Protein AF-A0A832U1G0-F1 (afdb_monomer)

Secondary structure (DSSP, 8-state):
-----S--HHHHHHHHHHHHHHHHHHHS---HHHHHHHHHHHHHHHHHHHHHHHHHHHHHHTT--

Nearest PDB structures (foldseek):
  4jlr-assembly2_C  TM=7.838E-01  e=4.302E+00  unclassified
  5dwk-assembly1_B  TM=6.587E-01  e=3.001E+00  Escherichia coli K-12
  5d56-assembly1_A  TM=7.583E-01  e=5.740E+00  Escherichia coli K-12
  4brr-assembly1_B  TM=7.876E-01  e=6.629E+00  Escherichia coli K-12

Sequence (65 aa):
MSLRLGLNRFQEAMIIVLMIVFIFALNSNIELPYKISIAVMVFILMLLSSFAAQALKQGTQQKQG

Solvent-accessible surface area (backbone atoms only — not comparable to full-atom values): 3884 Å² total; per-residue (Å²): 132,82,86,77,78,84,57,55,72,68,55,48,52,50,49,52,53,50,52,52,53,48,53,52,47,68,76,38,93,64,56,68,70,58,48,52,50,52,54,52,52,52,50,49,53,53,51,51,53,54,48,50,54,48,54,52,51,52,62,56,55,67,74,74,109

Foldseek 3Di:
DPPPPVDDPVVVVLVVVLVVLLVVLVPDPDDPVVSVVSNVVSVVVVVVVVVVVVVVVVVVVVVPD

Radius of gyration: 15.82 Å; Cα contacts (8 Å, |Δi|>4): 10; chains: 1; bounding box: 38×29×42 Å

Structure (mmCIF, N/CA/C/O backbone):
data_AF-A0A832U1G0-F1
#
_entry.id   AF-A0A832U1G0-F1
#
loop_
_atom_site.group_PDB
_atom_site.id
_atom_site.type_symbol
_atom_site.label_atom_id
_atom_site.label_alt_id
_atom_site.label_comp_id
_atom_site.label_asym_id
_atom_site.label_entity_id
_atom_site.label_seq_id
_atom_site.pdbx_PDB_ins_code
_atom_site.Cartn_x
_atom_site.Cartn_y
_atom_site.Cartn_z
_atom_site.occupancy
_atom_site.B_iso_or_equiv
_atom_site.auth_seq_id
_atom_site.auth_comp_id
_atom_site.auth_asym_id
_atom_site.auth_atom_id
_atom_site.pdbx_PDB_model_num
ATOM 1 N N . MET A 1 1 ? -0.120 23.051 7.346 1.00 42.81 1 MET A N 1
ATOM 2 C CA . MET A 1 1 ? -1.445 22.793 6.743 1.00 42.81 1 MET A CA 1
ATOM 3 C C . MET A 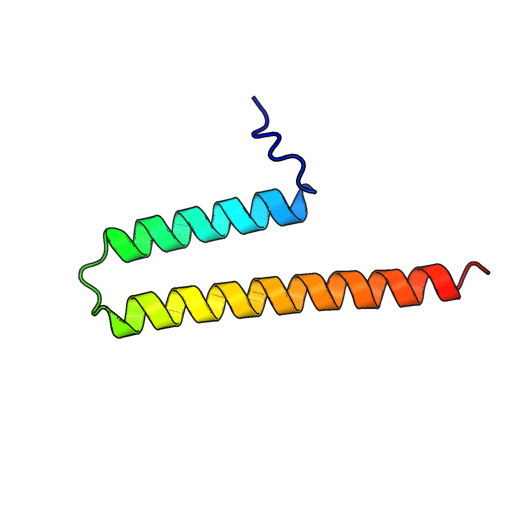1 1 ? -1.682 21.293 6.777 1.00 42.81 1 MET A C 1
ATOM 5 O O . MET A 1 1 ? -0.930 20.573 6.141 1.00 42.81 1 MET A O 1
ATOM 9 N N . SER A 1 2 ? -2.635 20.804 7.575 1.00 46.72 2 SER A N 1
ATOM 10 C CA . SER A 1 2 ? -3.066 19.402 7.484 1.00 46.72 2 SER A CA 1
ATOM 11 C C . SER A 1 2 ? -3.761 19.220 6.139 1.00 46.72 2 SER A C 1
ATOM 13 O O . SER A 1 2 ? -4.683 19.993 5.855 1.00 46.72 2 SER A O 1
ATOM 15 N N . LEU A 1 3 ? -3.332 18.254 5.329 1.00 54.97 3 LEU A N 1
ATOM 16 C CA . LEU A 1 3 ? -4.031 17.832 4.117 1.00 54.97 3 LEU A CA 1
ATOM 17 C C . LEU A 1 3 ? -5.357 17.194 4.550 1.00 54.97 3 LEU A C 1
ATOM 19 O O . LEU A 1 3 ? -5.501 15.982 4.582 1.00 54.97 3 LEU A O 1
ATOM 23 N N . ARG A 1 4 ? -6.335 18.017 4.952 1.00 55.59 4 ARG A N 1
ATOM 24 C CA . ARG A 1 4 ? -7.657 17.557 5.388 1.00 55.59 4 ARG A CA 1
ATOM 25 C C . ARG A 1 4 ? -8.405 17.013 4.178 1.00 55.59 4 ARG A C 1
ATOM 27 O O . ARG A 1 4 ? -9.310 17.654 3.664 1.00 55.59 4 ARG A O 1
ATOM 34 N N . LEU A 1 5 ? -8.064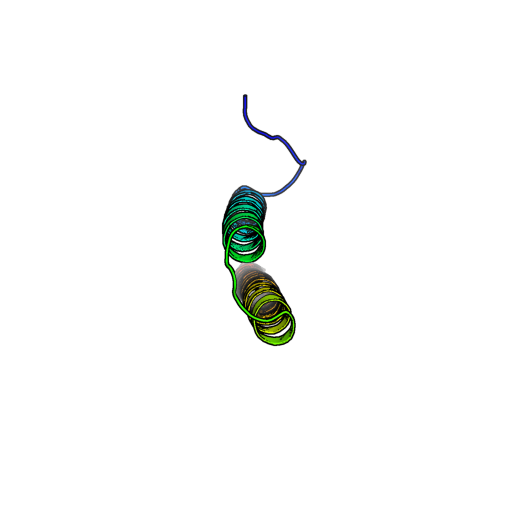 15.799 3.769 1.00 60.91 5 LEU A N 1
ATOM 35 C CA . LEU A 1 5 ? -8.794 14.990 2.797 1.00 60.91 5 LEU A CA 1
ATOM 36 C C . LEU A 1 5 ? -10.151 14.507 3.349 1.00 60.91 5 LEU A C 1
ATOM 38 O O . LEU A 1 5 ? -10.789 13.654 2.748 1.00 60.91 5 LEU A O 1
ATOM 42 N N . GLY A 1 6 ? -10.588 14.998 4.518 1.00 61.81 6 GLY A N 1
ATOM 43 C CA . GLY A 1 6 ? -11.770 14.491 5.222 1.00 61.81 6 GLY A CA 1
ATOM 44 C C . GLY A 1 6 ? -11.599 13.062 5.749 1.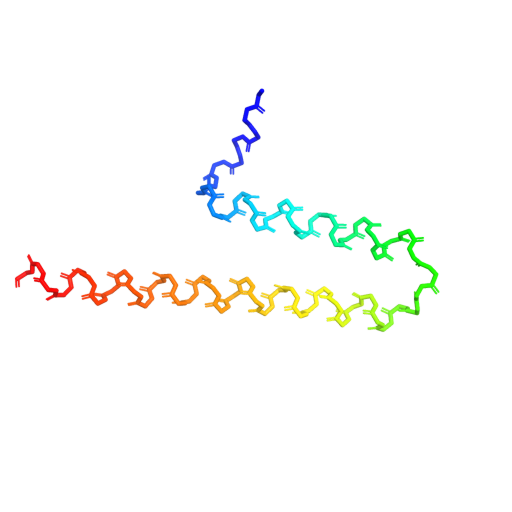00 61.81 6 GLY A C 1
ATOM 45 O O . GLY A 1 6 ? -12.563 12.456 6.206 1.00 61.81 6 GLY A O 1
ATOM 46 N N . LEU A 1 7 ? -10.379 12.525 5.688 1.00 64.44 7 LEU A N 1
ATOM 47 C CA . LEU A 1 7 ? -10.039 11.162 6.068 1.00 64.44 7 LEU A CA 1
ATOM 48 C C . LEU A 1 7 ? -9.576 11.095 7.519 1.00 64.44 7 LEU A C 1
ATOM 50 O O . LEU A 1 7 ? -9.027 12.046 8.076 1.00 64.44 7 LEU A O 1
ATOM 54 N N . ASN A 1 8 ? -9.783 9.938 8.139 1.00 74.81 8 ASN A N 1
ATOM 55 C CA . ASN A 1 8 ? -9.279 9.698 9.484 1.00 74.81 8 ASN A CA 1
ATOM 56 C C . ASN A 1 8 ? -7.735 9.651 9.464 1.00 74.81 8 ASN A C 1
ATOM 58 O O . ASN A 1 8 ? -7.165 9.211 8.467 1.00 74.81 8 ASN A O 1
ATOM 62 N N . ARG A 1 9 ? -7.038 10.024 10.553 1.00 78.50 9 ARG A N 1
ATOM 63 C CA . ARG A 1 9 ? -5.552 10.109 10.566 1.00 78.50 9 ARG A CA 1
ATOM 64 C C . ARG A 1 9 ? -4.859 8.843 10.053 1.00 78.50 9 ARG A C 1
ATOM 66 O O . ARG A 1 9 ? -3.827 8.925 9.399 1.00 78.50 9 ARG A O 1
ATOM 73 N N . PHE A 1 10 ? -5.427 7.675 10.349 1.00 71.88 10 PHE A N 1
ATOM 74 C CA . PHE A 1 10 ? -4.908 6.391 9.876 1.00 71.88 10 PHE A CA 1
ATOM 75 C C . PHE A 1 10 ? -5.039 6.222 8.353 1.00 71.88 10 PHE A C 1
ATOM 77 O O . PHE A 1 10 ? -4.112 5.753 7.703 1.00 71.88 10 PHE A O 1
ATOM 84 N N . GLN A 1 11 ? -6.169 6.639 7.778 1.00 71.50 11 GLN A N 1
ATOM 85 C CA . GLN A 1 11 ? -6.382 6.625 6.329 1.00 71.50 11 GLN A CA 1
ATOM 86 C C . GLN A 1 11 ? -5.484 7.648 5.629 1.00 71.50 11 GLN A C 1
ATOM 88 O O . GLN A 1 11 ? -4.907 7.339 4.595 1.00 71.50 11 GLN A O 1
ATOM 93 N N . GLU A 1 12 ? -5.316 8.837 6.212 1.00 79.31 12 GLU A N 1
ATOM 94 C CA . GLU A 1 12 ? -4.408 9.865 5.693 1.00 79.31 12 GLU A CA 1
ATOM 95 C C . GLU A 1 12 ? -2.954 9.358 5.684 1.00 79.31 12 GLU A C 1
ATOM 97 O O . GLU A 1 12 ? -2.278 9.438 4.661 1.00 79.31 12 GLU A O 1
ATOM 102 N N . ALA A 1 13 ? -2.503 8.725 6.774 1.00 81.19 13 ALA A N 1
ATOM 103 C CA . ALA A 1 13 ? -1.189 8.083 6.839 1.00 81.19 13 ALA A CA 1
ATOM 104 C C . ALA A 1 13 ? -1.032 6.956 5.801 1.00 81.19 13 ALA A C 1
ATOM 106 O O . ALA A 1 13 ? 0.001 6.874 5.139 1.00 81.19 13 ALA A O 1
ATOM 107 N N . MET A 1 14 ? -2.060 6.123 5.610 1.00 75.69 14 MET A N 1
ATOM 108 C CA . MET A 1 14 ? -2.061 5.062 4.594 1.00 75.69 14 MET A CA 1
ATOM 109 C C . MET A 1 14 ? -1.952 5.611 3.168 1.00 75.69 14 MET A C 1
ATOM 111 O O . MET A 1 14 ? -1.164 5.097 2.377 1.00 75.69 14 MET A O 1
ATOM 115 N N . ILE A 1 15 ? -2.681 6.682 2.842 1.00 80.50 15 ILE A N 1
ATOM 116 C CA . ILE A 1 15 ? -2.587 7.331 1.528 1.00 80.50 15 ILE A CA 1
ATOM 117 C C . ILE A 1 15 ? -1.200 7.929 1.308 1.00 80.50 15 ILE A C 1
ATOM 119 O O . ILE A 1 15 ? -0.644 7.778 0.224 1.00 80.50 15 ILE A O 1
ATOM 123 N N . ILE A 1 16 ? -0.611 8.563 2.323 1.00 83.00 16 ILE A N 1
ATOM 124 C CA . ILE A 1 16 ? 0.748 9.108 2.220 1.00 83.00 16 ILE A CA 1
ATOM 125 C C . ILE A 1 16 ? 1.755 7.988 1.930 1.00 83.00 16 ILE A C 1
ATOM 127 O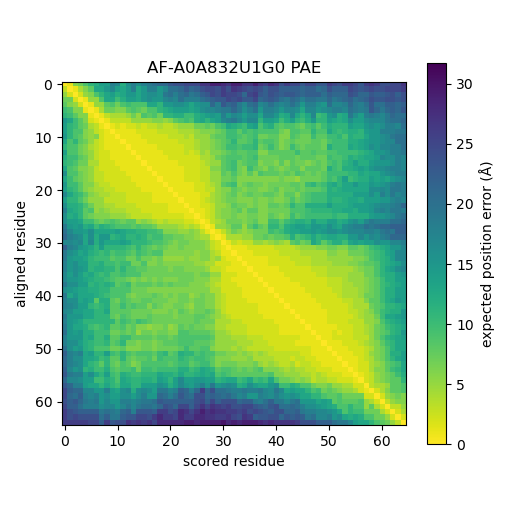 O . ILE A 1 16 ? 2.579 8.127 1.027 1.00 83.00 16 ILE A O 1
ATOM 131 N N . VAL A 1 17 ? 1.662 6.856 2.635 1.00 81.81 17 VAL A N 1
ATOM 132 C CA . VAL A 1 17 ? 2.511 5.683 2.373 1.00 81.81 17 VAL A CA 1
ATOM 133 C C . VAL A 1 17 ? 2.30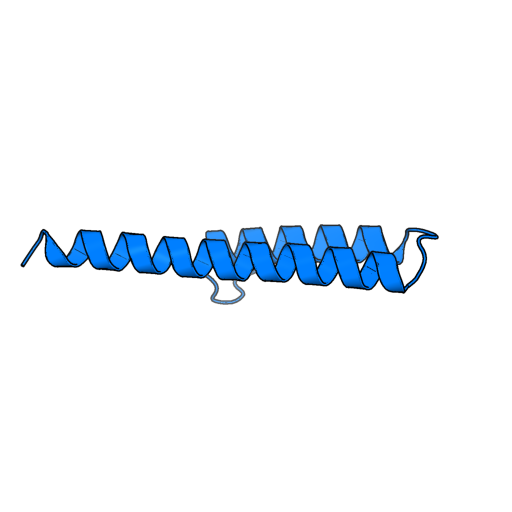5 5.168 0.946 1.00 81.81 17 VAL A C 1
ATOM 135 O O . VAL A 1 17 ? 3.284 4.915 0.245 1.00 81.81 17 VAL A O 1
ATOM 138 N N . LEU A 1 18 ? 1.057 5.082 0.479 1.00 77.81 18 LEU A N 1
ATOM 139 C CA . LEU A 1 18 ? 0.743 4.677 -0.892 1.00 77.81 18 LEU A CA 1
ATOM 140 C C . LEU A 1 18 ? 1.375 5.620 -1.925 1.00 77.81 18 LEU A C 1
ATOM 142 O O . LEU A 1 18 ? 1.982 5.154 -2.886 1.00 77.81 18 LEU A O 1
ATOM 146 N N . MET A 1 19 ? 1.271 6.936 -1.717 1.00 82.38 19 MET A N 1
ATOM 147 C CA . MET A 1 19 ? 1.866 7.940 -2.603 1.00 82.38 19 MET A CA 1
ATOM 148 C C . MET A 1 19 ? 3.385 7.794 -2.670 1.00 82.38 19 MET A C 1
ATOM 150 O O . MET A 1 19 ? 3.949 7.836 -3.761 1.00 82.38 19 MET A O 1
ATOM 154 N N . ILE A 1 20 ? 4.047 7.567 -1.532 1.00 83.94 20 ILE A N 1
ATOM 155 C CA . ILE A 1 20 ? 5.498 7.349 -1.484 1.00 83.94 20 ILE A CA 1
ATOM 156 C C . ILE A 1 20 ? 5.878 6.101 -2.286 1.00 83.94 20 ILE A C 1
ATOM 158 O O . ILE A 1 20 ? 6.765 6.172 -3.135 1.00 83.94 20 ILE A O 1
ATOM 162 N N . VAL A 1 21 ? 5.184 4.979 -2.069 1.00 78.88 21 VAL A N 1
ATOM 163 C CA . VAL A 1 21 ? 5.429 3.729 -2.807 1.00 78.88 21 VAL A CA 1
ATOM 164 C C . VAL A 1 21 ? 5.209 3.927 -4.307 1.00 78.88 21 VAL A C 1
ATOM 166 O O . VAL A 1 21 ? 6.003 3.446 -5.112 1.00 78.88 21 VAL A O 1
ATOM 169 N N . PHE A 1 22 ? 4.177 4.679 -4.694 1.00 76.94 22 PHE A N 1
ATOM 170 C CA . PHE A 1 22 ? 3.871 4.957 -6.094 1.00 76.94 22 PHE A CA 1
ATOM 171 C C . PHE A 1 22 ? 4.950 5.815 -6.765 1.00 76.94 22 PHE A C 1
ATOM 173 O O . PHE A 1 22 ? 5.400 5.489 -7.861 1.00 76.94 22 PHE A O 1
ATOM 180 N N . ILE A 1 23 ? 5.429 6.866 -6.092 1.00 80.88 23 ILE A N 1
ATOM 181 C CA . ILE A 1 23 ? 6.535 7.707 -6.577 1.00 80.88 23 ILE A CA 1
ATOM 182 C C . ILE A 1 23 ? 7.812 6.871 -6.731 1.00 80.88 23 ILE A C 1
ATOM 184 O O . ILE A 1 23 ? 8.496 6.966 -7.752 1.00 80.88 23 ILE A O 1
ATOM 188 N N . PHE A 1 24 ? 8.110 6.008 -5.756 1.00 76.31 24 PHE A N 1
ATOM 189 C CA . PHE A 1 24 ? 9.278 5.130 -5.807 1.00 76.31 24 PHE A CA 1
ATOM 190 C C . PHE A 1 24 ? 9.180 4.114 -6.949 1.00 76.31 24 PHE A C 1
ATOM 192 O O . PHE A 1 24 ? 10.147 3.908 -7.680 1.00 76.31 24 PHE A O 1
ATOM 199 N N . ALA A 1 25 ? 7.999 3.524 -7.152 1.00 72.06 25 ALA A N 1
ATOM 200 C CA . ALA A 1 25 ? 7.731 2.604 -8.251 1.00 72.06 25 ALA A CA 1
ATOM 201 C C . ALA A 1 25 ? 7.832 3.295 -9.618 1.00 72.06 25 ALA A C 1
ATOM 203 O O . ALA A 1 25 ? 8.379 2.714 -10.555 1.00 72.06 25 ALA A O 1
ATOM 204 N N . LEU A 1 26 ? 7.350 4.535 -9.752 1.00 73.38 26 LEU A N 1
ATOM 205 C CA . LEU A 1 26 ? 7.468 5.315 -10.988 1.00 73.38 26 LEU A CA 1
ATOM 206 C C . LEU A 1 26 ? 8.925 5.633 -11.327 1.00 73.38 26 LEU A C 1
ATOM 208 O O . LEU A 1 26 ? 9.320 5.432 -12.472 1.00 73.38 26 LEU A O 1
ATOM 212 N N . ASN A 1 27 ? 9.720 6.051 -10.339 1.00 74.81 27 ASN A N 1
ATOM 213 C CA . ASN A 1 27 ? 11.127 6.409 -10.533 1.00 74.81 27 ASN A CA 1
ATOM 214 C C . ASN A 1 27 ? 12.053 5.191 -10.713 1.00 74.81 27 ASN A C 1
ATOM 216 O O . ASN A 1 27 ? 13.197 5.317 -11.139 1.00 74.81 27 ASN A O 1
ATOM 220 N N . SER A 1 28 ? 11.573 3.997 -10.375 1.00 69.44 28 SER A N 1
ATOM 221 C CA . SER A 1 28 ? 12.329 2.762 -10.538 1.00 69.44 28 SER A CA 1
ATOM 222 C C . SER A 1 28 ? 12.248 2.222 -11.969 1.00 69.44 28 SER A C 1
ATOM 224 O O . SER A 1 28 ? 11.162 2.121 -12.546 1.00 69.44 28 SER A O 1
ATOM 226 N N . ASN A 1 29 ? 13.379 1.745 -12.501 1.00 76.94 29 ASN A N 1
ATOM 227 C CA . ASN A 1 29 ? 13.479 0.981 -13.761 1.00 76.94 29 ASN A CA 1
ATOM 228 C C . ASN A 1 29 ? 12.970 -0.471 -13.628 1.00 76.94 29 ASN A C 1
ATOM 230 O O . ASN A 1 29 ? 13.420 -1.382 -14.313 1.00 76.94 29 ASN A O 1
ATOM 234 N N . ILE A 1 30 ? 12.046 -0.697 -12.698 1.00 76.81 30 ILE A N 1
ATOM 235 C CA . ILE A 1 30 ? 11.452 -2.000 -12.432 1.00 76.81 30 ILE A CA 1
ATOM 236 C C . ILE A 1 30 ? 10.415 -2.299 -13.521 1.00 76.81 30 ILE A C 1
ATOM 238 O O . ILE A 1 30 ? 9.676 -1.406 -13.941 1.00 76.81 30 ILE A O 1
ATOM 242 N N . GLU A 1 31 ? 10.332 -3.552 -13.961 1.00 82.12 31 GLU A N 1
ATOM 243 C CA . GLU A 1 31 ? 9.350 -3.976 -14.956 1.00 82.12 31 GLU A CA 1
ATOM 244 C C . GLU A 1 31 ? 7.908 -3.679 -14.506 1.00 82.12 31 GLU A C 1
ATOM 246 O O . GLU A 1 31 ? 7.545 -3.815 -13.333 1.00 82.12 31 GLU A O 1
ATOM 251 N N . LEU A 1 32 ? 7.061 -3.292 -15.463 1.00 79.12 32 LEU A N 1
ATOM 252 C CA . LEU A 1 32 ? 5.644 -2.981 -15.249 1.00 79.12 32 LEU A CA 1
ATOM 253 C C . LEU A 1 32 ? 4.885 -4.015 -14.377 1.00 79.12 32 LEU A C 1
ATOM 255 O O . LEU A 1 32 ? 4.191 -3.586 -13.451 1.00 79.12 32 LEU A O 1
ATOM 259 N N . PRO A 1 33 ? 5.022 -5.347 -14.581 1.00 82.19 33 PRO A N 1
ATOM 260 C CA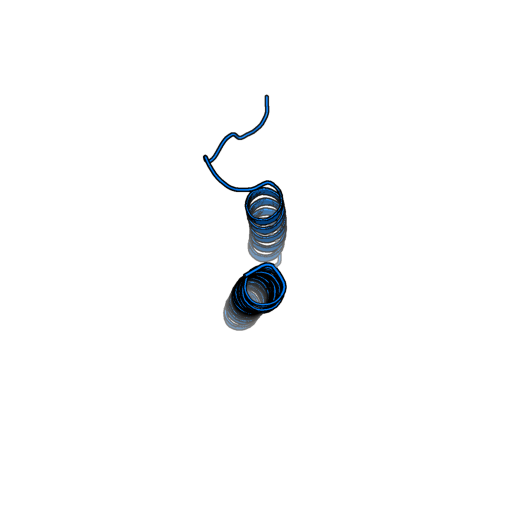 . PRO A 1 33 ? 4.369 -6.350 -13.731 1.00 82.19 33 PRO A CA 1
ATOM 261 C C . PRO A 1 33 ? 4.768 -6.266 -12.253 1.00 82.19 33 PRO A C 1
ATOM 263 O O . PRO A 1 33 ? 3.923 -6.451 -11.374 1.00 82.19 33 PRO A O 1
ATOM 266 N N . TYR A 1 34 ? 6.018 -5.920 -11.947 1.00 79.69 34 TYR A N 1
ATOM 267 C CA . TYR A 1 34 ? 6.462 -5.734 -10.566 1.00 79.69 34 TYR A CA 1
ATOM 268 C C . TYR A 1 34 ? 5.864 -4.468 -9.944 1.00 79.69 34 TYR A C 1
ATOM 270 O O . TYR A 1 34 ? 5.445 -4.494 -8.787 1.00 79.69 34 TYR A O 1
ATOM 278 N N . LYS A 1 35 ? 5.750 -3.375 -10.712 1.00 78.56 35 LYS A N 1
ATOM 279 C CA . LYS A 1 35 ? 5.081 -2.147 -10.244 1.00 78.56 35 LYS A CA 1
ATOM 280 C C . LYS A 1 35 ? 3.616 -2.414 -9.884 1.00 78.56 35 LYS A C 1
ATOM 282 O O . LYS A 1 35 ? 3.153 -1.987 -8.827 1.00 78.56 35 LYS A O 1
ATOM 287 N N . ILE A 1 36 ? 2.911 -3.168 -10.732 1.00 81.31 36 ILE A N 1
ATOM 288 C CA . ILE A 1 36 ? 1.521 -3.584 -10.492 1.00 81.31 36 ILE A CA 1
ATOM 289 C C . ILE A 1 36 ? 1.438 -4.474 -9.248 1.00 81.31 36 ILE A C 1
ATOM 291 O O . ILE A 1 36 ? 0.589 -4.246 -8.390 1.00 81.31 36 ILE A O 1
ATOM 295 N N . SER A 1 37 ? 2.350 -5.438 -9.111 1.00 83.81 37 SER A N 1
ATOM 296 C CA . SER A 1 37 ? 2.391 -6.348 -7.961 1.00 83.81 37 SER A CA 1
ATOM 297 C C . SER A 1 37 ? 2.539 -5.594 -6.637 1.00 83.81 37 SER A C 1
ATOM 299 O O . SER A 1 37 ? 1.791 -5.853 -5.697 1.00 83.81 37 SER A O 1
ATOM 301 N N . ILE A 1 38 ? 3.437 -4.605 -6.574 1.00 81.62 38 ILE A N 1
ATOM 302 C CA . ILE A 1 38 ? 3.627 -3.762 -5.384 1.00 81.62 38 ILE A CA 1
ATOM 303 C C . ILE A 1 38 ? 2.354 -2.963 -5.068 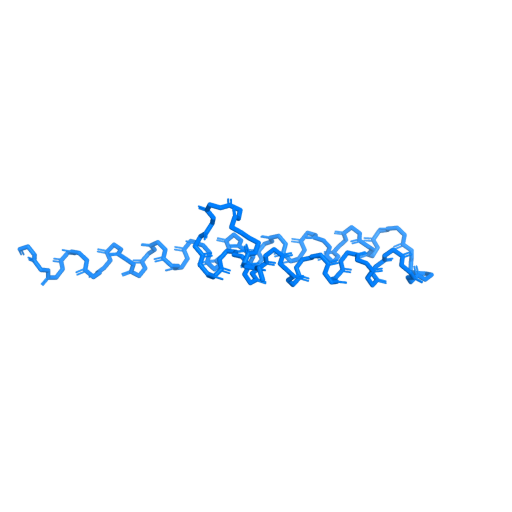1.00 81.62 38 ILE A C 1
ATOM 305 O O . ILE A 1 38 ? 1.923 -2.926 -3.915 1.00 81.62 38 ILE A O 1
ATOM 309 N N . ALA A 1 39 ? 1.719 -2.361 -6.079 1.00 79.50 39 ALA A N 1
ATOM 310 C CA . ALA A 1 39 ? 0.484 -1.600 -5.891 1.00 79.50 39 ALA A CA 1
ATOM 311 C C . ALA A 1 39 ? -0.660 -2.476 -5.350 1.00 79.50 39 ALA A C 1
ATOM 313 O O . ALA A 1 39 ? -1.341 -2.090 -4.398 1.00 79.50 39 ALA A O 1
ATOM 314 N N . VAL A 1 40 ? -0.833 -3.680 -5.907 1.00 85.56 40 VAL A N 1
ATOM 315 C CA . VAL A 1 40 ? -1.825 -4.661 -5.442 1.00 85.56 40 VAL A CA 1
ATOM 316 C C . VAL A 1 40 ? -1.531 -5.093 -4.006 1.00 85.56 40 VAL A C 1
ATOM 318 O O . VAL A 1 40 ? -2.443 -5.154 -3.183 1.00 85.56 40 VAL A O 1
ATOM 321 N N . MET A 1 41 ? -0.264 -5.339 -3.672 1.00 85.38 41 MET A N 1
ATOM 322 C CA . MET A 1 41 ? 0.135 -5.761 -2.330 1.00 85.38 41 MET A CA 1
ATOM 323 C C . MET A 1 41 ? -0.185 -4.687 -1.281 1.00 85.38 41 MET A C 1
ATOM 325 O O . MET A 1 41 ? -0.758 -4.994 -0.235 1.00 85.38 41 MET A O 1
ATOM 329 N N . VAL A 1 42 ? 0.099 -3.415 -1.580 1.00 82.00 42 VAL A N 1
ATOM 330 C CA . VAL A 1 42 ? -0.238 -2.300 -0.678 1.00 82.00 42 VAL A CA 1
ATOM 331 C C . VAL A 1 42 ? -1.756 -2.127 -0.564 1.00 82.00 42 VAL A C 1
ATOM 333 O O . VAL A 1 42 ? -2.268 -1.908 0.535 1.00 82.00 42 VAL A O 1
ATOM 336 N N . PHE A 1 43 ? -2.497 -2.285 -1.664 1.00 83.00 43 PHE A N 1
ATOM 337 C CA . PHE A 1 43 ? -3.961 -2.247 -1.646 1.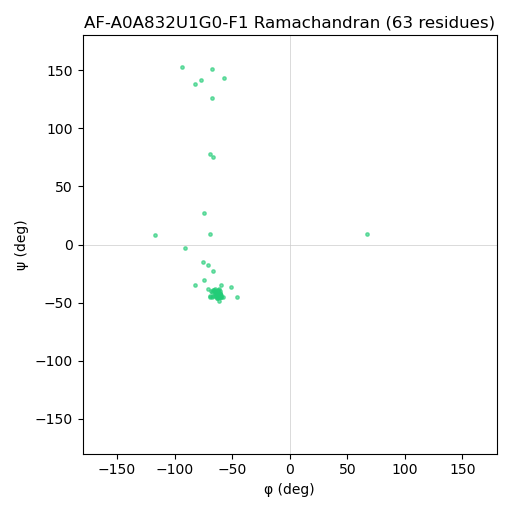00 83.00 43 PHE A CA 1
ATOM 338 C C . PHE A 1 43 ? -4.564 -3.331 -0.742 1.00 83.00 43 PHE A C 1
ATOM 340 O O . PHE A 1 43 ? -5.429 -3.034 0.082 1.00 83.00 43 PHE A O 1
ATOM 347 N N . ILE A 1 44 ? -4.069 -4.569 -0.829 1.00 88.62 44 ILE A N 1
ATOM 348 C CA . ILE A 1 44 ? -4.514 -5.673 0.032 1.00 88.62 44 ILE A CA 1
ATOM 349 C C . ILE A 1 44 ? -4.230 -5.360 1.506 1.00 88.62 44 ILE A C 1
ATOM 351 O O . ILE A 1 44 ? -5.105 -5.551 2.349 1.00 88.62 44 ILE A O 1
ATOM 355 N N . LEU A 1 45 ? -3.050 -4.824 1.832 1.00 84.50 45 LEU A N 1
ATOM 356 C CA . LEU A 1 45 ? -2.713 -4.426 3.205 1.00 84.50 45 LEU A CA 1
ATOM 357 C C . LEU A 1 45 ? -3.636 -3.318 3.737 1.00 84.50 45 LEU A C 1
ATOM 359 O O . LEU A 1 45 ? -4.058 -3.362 4.898 1.00 84.50 45 LEU A O 1
ATOM 363 N N . MET A 1 46 ? -4.007 -2.347 2.899 1.00 81.56 46 MET A N 1
ATOM 364 C CA . MET A 1 46 ? -4.992 -1.321 3.263 1.00 81.56 46 MET A CA 1
ATOM 365 C C . MET A 1 46 ? -6.380 -1.915 3.510 1.00 81.56 46 MET A C 1
ATOM 367 O O . MET A 1 46 ? -7.062 -1.532 4.464 1.00 81.56 46 MET A O 1
ATOM 371 N N . LEU A 1 47 ? -6.797 -2.868 2.679 1.00 85.00 47 LEU A N 1
ATOM 372 C CA . LEU A 1 47 ? -8.093 -3.521 2.816 1.00 85.00 47 LEU A CA 1
ATOM 373 C C . LEU A 1 47 ? -8.147 -4.371 4.090 1.00 85.00 47 LEU A C 1
ATOM 375 O O . LEU A 1 47 ? -9.090 -4.247 4.870 1.00 85.00 47 LEU A O 1
ATOM 379 N N . LEU A 1 48 ? -7.098 -5.152 4.360 1.00 87.38 48 LEU A N 1
ATOM 380 C CA . LEU A 1 48 ? -6.975 -5.964 5.571 1.00 87.38 48 LEU A CA 1
ATOM 381 C C . LEU A 1 48 ? -6.939 -5.108 6.835 1.00 87.38 48 LEU A C 1
ATOM 383 O O . LEU A 1 48 ? -7.657 -5.400 7.787 1.00 87.38 48 LEU A O 1
ATOM 387 N N . SER A 1 49 ? -6.153 -4.030 6.853 1.00 81.38 49 SER A N 1
ATOM 388 C CA . SER A 1 49 ? -6.103 -3.127 8.010 1.00 81.38 49 SER A CA 1
ATOM 389 C C . SER A 1 49 ? -7.440 -2.421 8.249 1.00 81.38 49 SER A C 1
ATOM 391 O O . SER A 1 49 ? -7.877 -2.310 9.394 1.00 81.38 49 SER A O 1
ATOM 393 N N . SER A 1 50 ? -8.142 -2.020 7.186 1.00 80.19 50 SER A N 1
ATOM 394 C CA . SER A 1 50 ? -9.490 -1.447 7.283 1.00 80.19 50 SER A CA 1
ATOM 395 C C . SER A 1 50 ? -10.512 -2.460 7.798 1.00 80.19 50 SER A C 1
ATOM 397 O O . SER A 1 50 ? -11.384 -2.105 8.593 1.00 80.19 50 SER A O 1
ATOM 399 N N . PHE A 1 51 ? -10.414 -3.719 7.370 1.00 85.12 51 PHE A N 1
ATOM 400 C CA . PHE A 1 51 ? -11.287 -4.796 7.830 1.00 85.12 51 PHE A CA 1
ATOM 401 C C . PHE A 1 51 ? -11.009 -5.158 9.295 1.00 85.12 51 PHE A C 1
ATOM 403 O O . PHE A 1 51 ? -11.933 -5.220 10.099 1.00 85.12 51 PHE A O 1
ATOM 410 N N . ALA A 1 52 ? -9.737 -5.289 9.678 1.00 85.25 52 ALA A N 1
ATOM 411 C CA . ALA A 1 52 ? -9.320 -5.523 11.058 1.00 85.25 52 ALA A CA 1
ATOM 412 C C . ALA A 1 52 ? -9.767 -4.385 11.990 1.00 85.25 52 ALA A C 1
ATOM 414 O O . ALA A 1 52 ? -10.303 -4.639 13.067 1.00 85.25 52 ALA A O 1
ATOM 415 N N . ALA A 1 53 ? -9.623 -3.127 11.563 1.00 80.44 53 ALA A N 1
ATOM 416 C CA . ALA A 1 53 ? -10.098 -1.975 12.326 1.00 80.44 53 ALA A CA 1
ATOM 417 C C . ALA A 1 53 ? -11.624 -2.000 12.534 1.00 80.44 53 ALA A C 1
ATOM 419 O O . ALA A 1 53 ? -12.105 -1.646 13.611 1.00 80.44 53 ALA A O 1
ATOM 420 N N . GLN A 1 54 ? -12.391 -2.428 11.527 1.00 81.00 54 GLN A N 1
ATOM 421 C CA . GLN A 1 54 ? -13.843 -2.599 11.642 1.00 81.00 54 GLN A CA 1
ATOM 422 C C . GLN A 1 54 ? -14.216 -3.768 12.560 1.00 81.00 54 GLN A C 1
ATOM 424 O O . GLN A 1 54 ? -15.064 -3.595 13.434 1.00 81.00 54 GLN A O 1
ATOM 429 N N . ALA A 1 55 ? -13.546 -4.915 12.430 1.00 83.19 55 ALA A N 1
ATOM 430 C CA . ALA A 1 55 ? -13.757 -6.082 13.284 1.00 83.19 55 ALA A CA 1
ATOM 431 C C . ALA A 1 55 ? -13.472 -5.771 14.766 1.00 83.19 55 ALA A C 1
ATOM 433 O O . ALA A 1 55 ? -14.266 -6.109 15.643 1.00 83.19 55 ALA A O 1
ATOM 434 N N . LEU A 1 56 ? -12.387 -5.042 15.054 1.00 81.88 56 LEU A N 1
ATOM 435 C CA . LEU A 1 56 ? -12.071 -4.577 16.409 1.00 81.88 56 LEU A CA 1
ATOM 436 C C . LEU A 1 56 ? -13.136 -3.612 16.947 1.00 81.88 56 LEU A C 1
ATOM 438 O O . LEU A 1 56 ? -13.555 -3.728 18.101 1.00 81.88 56 LEU A O 1
ATOM 442 N N . LYS A 1 57 ? -13.627 -2.681 16.118 1.00 77.69 57 LYS A N 1
ATOM 443 C CA . LYS A 1 57 ? -14.713 -1.767 16.511 1.00 77.69 57 LYS A CA 1
ATOM 444 C C . LYS A 1 57 ? -16.015 -2.506 16.833 1.00 77.69 57 LYS A C 1
ATOM 446 O O . LYS A 1 57 ? -16.662 -2.149 17.815 1.00 77.69 57 LYS A O 1
ATOM 451 N N . GLN A 1 58 ? -16.372 -3.540 16.070 1.00 70.62 58 GLN A N 1
ATOM 452 C CA . GLN A 1 58 ? -17.567 -4.354 16.328 1.00 70.62 58 GLN A CA 1
ATOM 453 C C . GLN A 1 58 ? -17.487 -5.082 17.679 1.00 70.62 58 GLN A C 1
ATOM 455 O O . GLN A 1 58 ? -18.419 -4.993 18.476 1.00 70.62 58 GLN A O 1
ATOM 460 N N . GLY A 1 59 ? -16.348 -5.706 17.998 1.00 62.31 59 GLY A N 1
ATOM 461 C CA . GLY A 1 59 ? -16.155 -6.386 19.287 1.00 62.31 59 GLY A CA 1
ATOM 462 C C . GLY A 1 59 ? -16.122 -5.446 20.501 1.00 62.31 59 GLY A C 1
ATOM 463 O O . GLY A 1 59 ? -16.411 -5.867 21.621 1.00 62.31 59 GLY A O 1
ATOM 464 N N . THR A 1 60 ? -15.800 -4.165 20.293 1.00 59.38 60 THR A N 1
ATOM 465 C CA . THR A 1 60 ? -15.778 -3.161 21.368 1.00 59.38 60 THR A CA 1
ATOM 466 C C . THR A 1 60 ? -17.175 -2.598 21.655 1.00 59.38 60 THR A C 1
ATOM 468 O O . THR A 1 60 ? -17.496 -2.355 22.815 1.00 59.38 60 THR A O 1
ATOM 471 N N . GLN A 1 61 ? -18.034 -2.443 20.637 1.00 55.44 61 GLN A N 1
ATOM 472 C CA . GLN A 1 61 ? -19.420 -1.995 20.842 1.00 55.44 61 GLN A CA 1
ATOM 473 C C . GLN A 1 61 ? -20.326 -3.078 21.444 1.00 55.44 61 GLN A C 1
ATOM 475 O O . GLN A 1 61 ? -21.209 -2.755 22.229 1.00 55.44 61 GLN A O 1
ATOM 480 N N . GLN A 1 62 ? -20.071 -4.359 21.167 1.00 53.81 62 GLN A N 1
ATOM 481 C CA . GLN A 1 62 ? -20.855 -5.461 21.739 1.00 53.81 62 GLN A CA 1
ATOM 482 C C . GLN A 1 62 ? -20.610 -5.678 23.248 1.00 53.81 62 GLN A C 1
ATOM 484 O O . GLN A 1 62 ? -21.416 -6.316 23.912 1.00 53.81 62 GLN A O 1
ATOM 489 N N . LYS A 1 63 ? -19.510 -5.149 23.808 1.00 51.44 63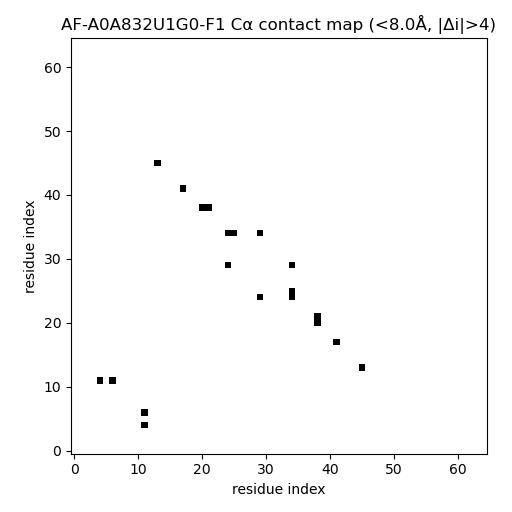 LYS A N 1
ATOM 490 C CA . LYS A 1 63 ? -19.181 -5.247 25.245 1.00 51.44 63 LYS A CA 1
ATOM 491 C C . LYS A 1 63 ? -19.717 -4.094 26.105 1.00 51.44 63 LYS A C 1
ATOM 493 O O . LYS A 1 63 ? -19.497 -4.114 27.312 1.00 51.44 63 LYS A O 1
ATOM 498 N N . GLN A 1 64 ? -20.357 -3.086 25.509 1.00 47.34 64 GLN A N 1
ATOM 499 C CA . GLN A 1 64 ? -20.879 -1.908 26.222 1.00 47.34 64 GLN A CA 1
ATOM 500 C C . GLN A 1 64 ? -22.411 -1.761 26.135 1.00 47.34 64 GLN A C 1
ATOM 502 O O . GLN A 1 64 ? -22.930 -0.725 26.547 1.00 47.34 64 GLN A O 1
ATOM 507 N N . GLY A 1 65 ? -23.116 -2.764 25.596 1.00 43.41 65 GLY A N 1
ATOM 508 C CA . GLY A 1 65 ? -24.582 -2.837 25.556 1.00 43.41 65 GLY A CA 1
ATOM 509 C C . GLY A 1 65 ? -25.134 -3.790 26.602 1.00 43.41 65 GLY A C 1
ATOM 510 O O . GLY A 1 65 ? -24.519 -4.867 26.771 1.00 43.41 65 GLY A O 1
#

pLDDT: mean 74.41, std 11.66, range [42.81, 88.62]

Mean predicted aligned error: 9.71 Å